Protein 6MHA (pdb70)

Nearest PDB structures (foldseek):
  6mha-assembly1_A  TM=1.019E+00  e=3.539E-09  Drosophila melanogaster
  6asz-assembly1_A  TM=1.016E+00  e=1.242E-08  Drosophila melanogaster
  1q3l-assembly1_A  TM=1.017E+00  e=1.242E-08  Drosophila melanogaster
  6d07-assembly1_A  TM=9.610E-01  e=9.458E-07  Homo sapiens
  6d08-assembly2_B  TM=9.685E-01  e=3.765E-06  Homo sapiens

Sequence (58 aa):
EEWAVEKIIDRRVRRKGMVEYYLKWKGYPETENTWEPEENNNLDCQDLIQQQYEASRQTARS

Organism: Drosophila melanogaster (NCBI:txid7227)

Structure (mmCIF, N/CA/C/O backbone):
data_6MHA
#
_entry.id   6MHA
#
_cell.length_a   34.007
_cell.length_b   76.695
_cell.length_c   76.508
_cell.angle_alpha   90.000
_cell.angle_beta   90.000
_cell.angle_gamma   90.000
#
_symmetry.space_group_name_H-M   'C 2 2 21'
#
loop_
_entity.id
_entity.type
_entity.pdbx_description
1 polymer 'Heterochromatin protein 1'
2 polymer 'histone H3 peptide containing trimethyllysine, H3K9me3'
3 water water
#
loop_
_atom_site.group_PDB
_atom_site.id
_atom_site.type_symbol
_atom_site.label_atom_id
_atom_site.label_alt_id
_atom_site.label_comp_id
_atom_site.label_asym_id
_atom_site.label_entity_id
_atom_site.label_seq_id
_atom_site.pdbx_PDB_ins_code
_atom_site.Cartn_x
_atom_site.Cartn_y
_atom_site.Cartn_z
_atom_site.occupancy
_atom_site.B_iso_or_equiv
_atom_site.auth_seq_id
_atom_site.auth_comp_id
_atom_site.auth_asym_id
_atom_site.auth_atom_id
_atom_site.pdbx_PDB_model_num
ATOM 1 N N . GLU A 1 1 ? -22.164 -17.526 10.280 1.00 63.02 22 GLU A N 1
ATOM 2 C CA . GLU A 1 1 ? -22.753 -16.882 9.114 1.00 51.76 22 GLU A CA 1
ATOM 3 C C . GLU A 1 1 ? -21.820 -15.824 8.540 1.00 42.49 22 GLU A C 1
ATOM 4 O O . GLU A 1 1 ? -20.621 -16.066 8.373 1.00 42.72 22 GLU A O 1
ATOM 10 N N . GLU A 1 2 ? -22.386 -14.656 8.250 1.00 40.37 23 GLU A N 1
ATOM 11 C CA . GLU A 1 2 ? -21.680 -13.539 7.649 1.00 42.18 23 GLU A CA 1
ATOM 12 C C . GLU A 1 2 ? -21.661 -12.342 8.588 1.00 37.40 23 GLU A C 1
ATOM 13 O O . GLU A 1 2 ? -22.605 -12.110 9.347 1.00 37.22 23 GLU A O 1
ATOM 19 N N . TRP A 1 3 ? -20.571 -11.579 8.526 1.00 27.62 24 TRP A N 1
ATOM 20 C CA . TRP A 1 3 ? -20.413 -10.410 9.379 1.00 28.21 24 TRP A CA 1
ATOM 21 C C . TRP A 1 3 ? -19.819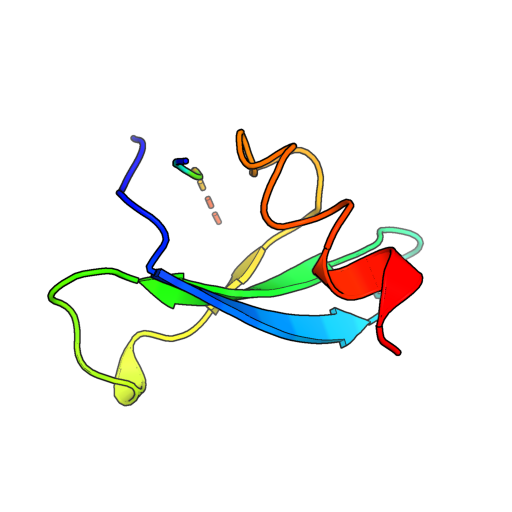 -9.259 8.583 1.00 26.77 24 TRP A C 1
ATOM 22 O O . TRP A 1 3 ? -19.066 -9.463 7.630 1.00 25.01 24 TRP A O 1
ATOM 33 N N . ALA A 1 4 ? -20.141 -8.042 9.012 1.00 26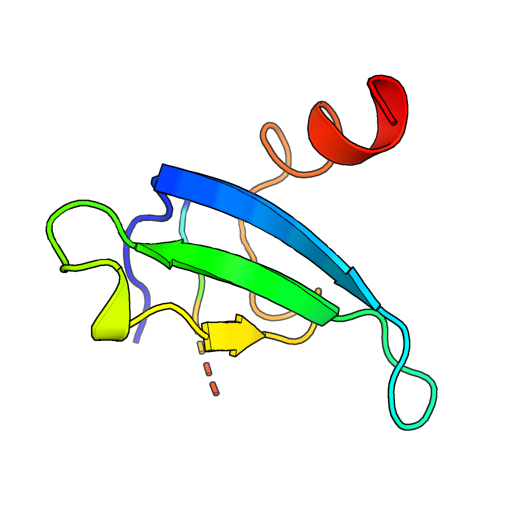.25 25 ALA A N 1
ATOM 34 C CA . ALA A 1 4 ? -19.645 -6.851 8.341 1.00 22.31 25 ALA A CA 1
ATOM 35 C C . ALA A 1 4 ? -18.142 -6.705 8.534 1.00 21.08 25 ALA A C 1
ATOM 36 O O . ALA A 1 4 ? -17.628 -6.813 9.654 1.00 23.45 25 ALA A O 1
ATOM 38 N N . VAL A 1 5 ? -17.445 -6.433 7.431 1.00 19.88 26 VAL A N 1
ATOM 39 C CA . VAL A 1 5 ? -16.005 -6.214 7.410 1.00 18.93 26 VAL A CA 1
ATOM 40 C C . VAL A 1 5 ? -15.740 -4.716 7.395 1.00 21.39 26 VAL A C 1
ATOM 41 O O . VAL A 1 5 ? -16.331 -3.978 6.593 1.00 21.54 26 VAL A O 1
ATOM 45 N N . GLU A 1 6 ? -14.856 -4.260 8.288 1.00 19.85 27 GLU A N 1
ATOM 46 C CA . GLU A 1 6 ? -14.461 -2.858 8.313 1.00 19.79 27 GLU A CA 1
ATOM 47 C C . GLU A 1 6 ? -13.360 -2.573 7.294 1.00 18.52 27 GLU A C 1
ATOM 48 O O . GLU A 1 6 ? -13.477 -1.639 6.488 1.00 20.95 27 GLU A O 1
ATOM 54 N N . LYS A 1 7 ? -12.290 -3.363 7.313 1.00 17.78 28 LYS A N 1
ATOM 55 C CA . LYS A 1 7 ? -11.166 -3.139 6.412 1.00 19.39 28 LYS A CA 1
ATOM 56 C C . LYS A 1 7 ? -10.319 -4.401 6.322 1.00 17.10 28 LYS A C 1
ATOM 57 O O . LYS A 1 7 ? -10.327 -5.260 7.215 1.00 18.07 28 LYS A O 1
ATOM 63 N N . ILE A 1 8 ? -9.595 -4.504 5.218 1.00 17.35 29 ILE A N 1
ATOM 64 C CA . ILE A 1 8 ? -8.563 -5.519 5.046 1.00 16.50 29 ILE A CA 1
ATOM 65 C C . ILE A 1 8 ? -7.251 -4.945 5.555 1.00 17.56 29 ILE A C 1
ATOM 66 O O . ILE A 1 8 ? -6.812 -3.880 5.102 1.00 20.14 29 ILE A O 1
ATOM 71 N N . ILE A 1 9 ? -6.603 -5.666 6.465 1.00 18.27 30 ILE A N 1
ATOM 72 C CA . ILE A 1 9 ? -5.364 -5.203 7.075 1.00 20.40 30 ILE A CA 1
ATOM 73 C C . ILE A 1 9 ? -4.133 -5.746 6.362 1.00 22.89 30 ILE A C 1
ATOM 74 O O . ILE A 1 9 ? -3.119 -5.050 6.250 1.00 24.95 30 ILE A O 1
ATOM 79 N N . ASP A 1 10 ? -4.195 -6.983 5.873 1.00 20.31 31 ASP A N 1
ATOM 80 C CA . ASP A 1 10 ? -3.021 -7.617 5.294 1.00 21.73 31 ASP A CA 1
ATOM 81 C C . ASP A 1 10 ? -3.486 -8.760 4.405 1.00 20.67 31 ASP A C 1
ATOM 82 O O . ASP A 1 10 ? -4.665 -9.115 4.389 1.00 19.65 31 ASP A O 1
ATOM 87 N N . ARG A 1 11 ? -2.537 -9.340 3.667 1.00 21.82 32 ARG A N 1
ATOM 88 C CA . ARG A 1 11 ? -2.810 -10.422 2.736 1.00 21.25 32 ARG A CA 1
ATOM 89 C C . ARG A 1 11 ? -1.656 -11.406 2.820 1.00 22.15 32 ARG A C 1
ATOM 90 O O . ARG A 1 11 ? -0.511 -11.010 3.044 1.00 26.53 32 ARG A O 1
ATOM 98 N N . ARG A 1 12 ? -1.959 -12.693 2.666 1.00 20.63 33 ARG A N 1
ATOM 99 C CA . ARG A 1 12 ? -0.895 -13.690 2.598 1.00 21.11 33 ARG A CA 1
ATOM 100 C C . ARG A 1 12 ? -1.381 -14.840 1.741 1.00 23.23 33 ARG A C 1
ATOM 101 O O . ARG A 1 12 ? -2.561 -14.933 1.400 1.00 22.47 33 ARG A O 1
ATOM 109 N N . VAL A 1 13 ? -0.451 -15.725 1.397 1.00 22.40 34 VAL A N 1
ATOM 110 C CA . VAL A 1 13 ? -0.770 -16.996 0.764 1.00 22.98 34 VAL A CA 1
ATOM 111 C C . VAL A 1 13 ? -0.412 -18.078 1.762 1.00 23.78 34 VAL A C 1
ATOM 112 O O . VAL A 1 13 ? 0.705 -18.096 2.296 1.00 25.17 34 VAL A O 1
ATOM 116 N N A ARG A 1 14 ? -1.366 -18.960 2.040 0.52 21.68 35 ARG A N 1
ATOM 117 N N B ARG A 1 14 ? -1.357 -18.976 2.024 0.48 21.55 35 ARG A N 1
ATOM 118 C CA A ARG A 1 14 ? -1.149 -20.098 2.920 0.52 24.35 35 ARG A CA 1
ATOM 119 C CA B ARG A 1 14 ? -1.133 -20.095 2.928 0.48 24.53 35 ARG A CA 1
ATOM 120 C C A ARG A 1 14 ? -1.790 -21.315 2.283 0.52 25.83 35 ARG A C 1
ATOM 121 C C B ARG A 1 14 ? -1.799 -21.327 2.341 0.48 25.43 35 ARG A C 1
ATOM 122 O O A ARG A 1 14 ? -2.948 -21.256 1.860 0.52 25.24 35 ARG A O 1
ATOM 123 O O B ARG A 1 14 ? -2.985 -21.292 2.001 0.48 26.38 35 ARG A O 1
ATOM 138 N N . LYS A 1 15 ? -1.026 -22.405 2.197 1.00 24.88 36 LYS A N 1
ATOM 139 C CA . LYS A 1 15 ? -1.518 -23.656 1.622 1.00 30.40 36 LYS A CA 1
ATOM 140 C C . LYS A 1 15 ? -2.105 -23.452 0.227 1.00 29.52 36 LYS A C 1
ATOM 141 O O . LYS A 1 15 ? -3.092 -24.086 -0.149 1.00 33.83 36 LYS A O 1
ATOM 147 N N . GLY A 1 16 ? -1.515 -22.541 -0.540 1.00 24.77 37 GLY A N 1
ATOM 148 C CA . GLY A 1 16 ? -1.970 -22.286 -1.892 1.00 25.94 37 GLY A CA 1
ATOM 149 C C . GLY A 1 16 ? -3.183 -21.396 -2.030 1.00 29.86 37 GLY A C 1
ATOM 150 O O . GLY A 1 16 ? -3.645 -21.186 -3.158 1.00 32.46 37 GLY A O 1
ATOM 151 N N . MET A 1 17 ? -3.703 -20.847 -0.931 1.00 25.42 38 MET A N 1
ATOM 152 C CA . MET A 1 17 ? -4.883 -19.997 -0.955 1.00 26.56 38 MET A CA 1
ATOM 153 C C . MET A 1 17 ? -4.518 -18.595 -0.493 1.00 24.73 38 MET A C 1
ATOM 154 O O . MET A 1 17 ? -3.757 -18.422 0.466 1.00 26.04 38 MET A O 1
ATOM 156 N N . VAL A 1 18 ? -5.070 -17.595 -1.178 1.00 24.99 39 VAL A N 1
ATOM 157 C CA . VAL A 1 18 ? -4.957 -16.215 -0.721 1.00 22.31 39 VAL A CA 1
ATOM 158 C C . VAL A 1 18 ? -5.851 -16.029 0.494 1.00 24.52 39 VAL A C 1
ATOM 159 O O . VAL A 1 18 ? -7.021 -16.434 0.488 1.00 23.24 39 VAL A O 1
ATOM 163 N N . GLU A 1 19 ? -5.293 -15.448 1.558 1.00 20.90 40 GLU A N 1
ATOM 164 C CA . GLU A 1 19 ? -6.058 -15.104 2.743 1.00 19.89 40 GLU A CA 1
ATOM 165 C C . GLU A 1 19 ? -5.870 -13.632 3.057 1.00 19.47 40 GLU A C 1
ATOM 166 O O . GLU A 1 19 ? -4.811 -13.054 2.803 1.00 19.62 40 GLU A O 1
ATOM 172 N N . TYR A 1 20 ? -6.914 -13.034 3.627 1.00 18.03 41 TYR A N 1
ATOM 173 C CA . TYR A 1 20 ? -6.924 -11.629 4.002 1.00 17.60 41 TYR A CA 1
ATOM 174 C C . TYR A 1 20 ? -7.134 -11.519 5.501 1.00 17.04 41 TYR A C 1
ATOM 175 O O . TYR A 1 20 ? -7.943 -12.250 6.087 1.00 18.71 41 TYR A O 1
ATOM 184 N N . TYR A 1 21 ? -6.397 -10.603 6.123 1.00 16.82 42 TYR A N 1
ATOM 185 C CA . TYR A 1 21 ? -6.511 -10.390 7.559 1.00 17.78 42 TYR A CA 1
ATOM 186 C C . TYR A 1 21 ? -7.512 -9.264 7.757 1.00 17.76 42 TYR A C 1
ATOM 187 O O . TYR A 1 21 ? -7.294 -8.150 7.266 1.00 18.81 42 TYR A O 1
ATOM 196 N N . LEU A 1 22 ? -8.622 -9.567 8.422 1.00 17.46 43 LEU A N 1
ATOM 197 C CA . LEU A 1 22 ? -9.781 -8.680 8.454 1.00 17.44 43 LEU A CA 1
ATOM 198 C C . LEU A 1 22 ? -9.981 -8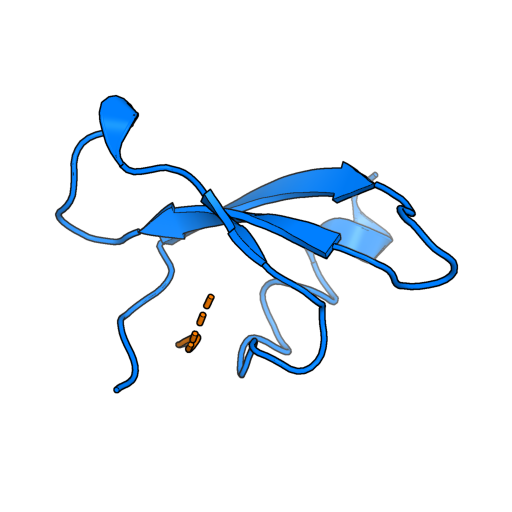.056 9.825 1.00 17.57 43 LEU A C 1
ATOM 199 O O . LEU A 1 22 ? -9.889 -8.739 10.849 1.00 19.10 43 LEU A O 1
ATOM 204 N N . LYS A 1 23 ? -10.299 -6.762 9.829 1.00 17.18 44 LYS A N 1
ATOM 205 C CA . LYS A 1 23 ? -10.891 -6.090 10.984 1.00 17.42 44 LYS A CA 1
ATOM 206 C C . LYS A 1 23 ? -12.404 -6.128 10.812 1.00 18.94 44 LYS A C 1
ATOM 207 O O . LYS A 1 23 ? -12.929 -5.680 9.785 1.00 18.38 44 LYS A O 1
ATOM 213 N N . TRP A 1 24 ? -13.102 -6.680 11.802 1.00 19.07 45 TRP A N 1
ATOM 214 C CA . TRP A 1 24 ? -14.544 -6.831 11.733 1.00 17.84 45 TRP A CA 1
ATOM 215 C C . TRP A 1 24 ? -15.206 -5.599 12.323 1.00 20.88 45 TRP A C 1
ATOM 216 O O . TRP A 1 24 ? -14.794 -5.111 13.380 1.00 20.38 45 TRP A O 1
ATOM 227 N N . LYS A 1 25 ? -16.223 -5.090 11.628 1.00 20.88 46 LYS A N 1
ATOM 228 C CA . LYS A 1 25 ? -16.906 -3.886 12.093 1.00 22.38 46 LYS A CA 1
ATOM 229 C C . LYS A 1 25 ? -17.558 -4.145 13.444 1.00 22.48 46 LYS A C 1
ATOM 230 O O . LYS A 1 25 ? -18.294 -5.121 13.610 1.00 23.84 46 LYS A O 1
ATOM 236 N N . GLY A 1 26 ? -17.280 -3.262 14.401 1.00 20.06 47 GLY A N 1
ATOM 237 C CA . GLY A 1 26 ? -17.865 -3.357 15.729 1.00 22.06 47 GLY A CA 1
ATOM 238 C C . GLY A 1 26 ? -17.238 -4.376 16.661 1.00 24.44 47 GLY A C 1
ATOM 239 O O . GLY A 1 26 ? -17.749 -4.555 17.772 1.00 23.71 47 GLY A O 1
ATOM 240 N N . TYR A 1 27 ? -16.151 -5.056 16.257 1.00 21.20 48 TYR A N 1
ATOM 241 C CA . TYR A 1 27 ? -15.413 -5.984 17.110 1.00 22.10 48 TYR A CA 1
ATOM 242 C C . TYR A 1 27 ? -14.006 -5.455 17.359 1.00 23.54 48 TYR A C 1
ATOM 243 O O . TYR A 1 27 ? -13.435 -4.765 16.502 1.00 23.91 48 TYR A O 1
ATOM 252 N N . PRO A 1 28 ? -13.418 -5.748 18.517 1.00 23.18 49 PRO A N 1
ATOM 253 C CA . PRO A 1 28 ? -12.057 -5.271 18.792 1.00 22.56 49 PRO A CA 1
ATOM 254 C C . PRO A 1 28 ? -11.019 -5.904 17.874 1.00 23.36 49 PRO A C 1
ATOM 255 O O . PRO A 1 28 ? -11.257 -6.923 17.221 1.00 22.70 49 PRO A O 1
ATOM 259 N N . GLU A 1 29 ? -9.845 -5.262 17.823 1.00 25.05 50 GLU A N 1
ATOM 260 C CA . GLU A 1 29 ? -8.742 -5.772 17.012 1.00 25.85 50 GLU A CA 1
ATOM 261 C C . GLU A 1 29 ? -8.347 -7.180 17.427 1.00 26.30 50 GLU A C 1
ATOM 262 O O . GLU A 1 29 ? -7.822 -7.939 16.604 1.00 26.90 50 GLU A O 1
ATOM 268 N N . THR A 1 30 ? -8.575 -7.546 18.695 1.00 26.01 51 THR A N 1
ATOM 269 C CA . THR A 1 30 ? -8.263 -8.900 19.140 1.00 26.83 51 THR A CA 1
ATOM 270 C C . THR A 1 30 ? -9.054 -9.947 18.379 1.00 28.00 51 THR A C 1
ATOM 271 O O . THR A 1 30 ? -8.650 -11.115 18.359 1.00 28.72 51 THR A O 1
ATOM 275 N N . GLU A 1 31 ? -10.159 -9.558 17.738 1.00 22.88 52 GLU A N 1
ATOM 276 C CA . GLU A 1 31 ? -10.960 -10.497 16.968 1.00 23.50 52 GLU A CA 1
ATOM 277 C C . GLU A 1 31 ? -10.572 -10.547 15.495 1.00 20.88 52 GLU A C 1
ATOM 278 O O . GLU A 1 31 ? -11.214 -11.275 14.737 1.00 22.62 52 GLU A O 1
ATOM 284 N N . ASN A 1 32 ? -9.547 -9.805 15.075 1.00 21.42 53 ASN A N 1
ATOM 285 C CA . ASN A 1 32 ? -9.126 -9.871 13.678 1.00 20.05 53 ASN A CA 1
ATOM 286 C C . ASN A 1 32 ? -8.755 -11.305 13.324 1.00 21.43 53 ASN A C 1
ATOM 287 O O . ASN A 1 32 ? -8.144 -12.020 14.122 1.00 24.32 53 ASN A O 1
ATOM 292 N N . THR A 1 33 ? -9.120 -11.722 12.116 1.00 20.04 54 THR A N 1
ATOM 293 C CA . THR A 1 33 ? -8.871 -13.085 11.686 1.00 21.79 54 THR A CA 1
ATOM 294 C C . THR A 1 33 ? -8.421 -13.093 10.239 1.00 20.55 54 THR A C 1
ATOM 295 O O . THR A 1 33 ? -8.790 -12.222 9.443 1.00 19.44 54 THR A O 1
ATOM 299 N N . TRP A 1 34 ? -7.614 -14.098 9.921 1.00 21.02 55 TRP A N 1
ATOM 300 C CA . TRP A 1 34 ? -7.274 -14.424 8.548 1.00 19.45 55 TRP A CA 1
ATOM 301 C C . TRP A 1 34 ? -8.380 -15.274 7.941 1.00 19.82 55 TRP A C 1
ATOM 302 O O . TRP A 1 34 ? -8.772 -16.306 8.502 1.00 24.69 55 TRP A O 1
ATOM 313 N N . GLU A 1 35 ? -8.877 -14.843 6.785 1.00 19.03 56 GLU A N 1
ATOM 314 C CA . GLU A 1 35 ? -9.943 -15.563 6.104 1.00 22.06 56 GLU A CA 1
ATOM 315 C C . GLU A 1 35 ? -9.543 -15.840 4.664 1.00 19.15 56 GLU A C 1
ATOM 316 O O . GLU 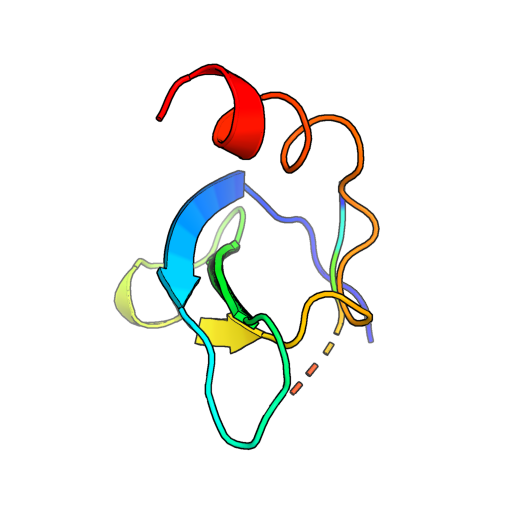A 1 35 ? -8.996 -14.963 3.993 1.00 21.02 56 GLU A O 1
ATOM 322 N N . PRO A 1 36 ? -9.819 -17.039 4.155 1.00 20.35 57 PRO A N 1
ATOM 323 C CA . PRO A 1 36 ? -9.581 -17.295 2.730 1.00 20.92 57 PRO A CA 1
ATOM 324 C C . PRO A 1 36 ? -10.403 -16.349 1.867 1.00 21.04 57 PRO A C 1
ATOM 325 O O . PRO A 1 36 ? -11.508 -15.950 2.232 1.00 21.10 57 PRO A O 1
ATOM 329 N N . GLU A 1 37 ? -9.852 -15.998 0.696 1.00 21.99 58 GLU A N 1
ATOM 330 C CA A GLU A 1 37 ? -10.494 -14.985 -0.135 0.58 24.84 58 GLU A CA 1
ATOM 331 C CA B GLU A 1 37 ? -10.488 -14.993 -0.153 0.42 24.77 58 GLU A CA 1
ATOM 332 C C . GLU A 1 37 ? -11.929 -15.356 -0.493 1.00 22.12 58 GLU A C 1
ATOM 333 O O . GLU A 1 37 ? -12.784 -14.468 -0.600 1.00 22.56 58 GLU A O 1
ATOM 344 N N . ASN A 1 38 ? -12.230 -16.651 -0.645 1.00 24.86 59 ASN A N 1
ATOM 345 C CA A ASN A 1 38 ? -13.591 -17.025 -1.010 0.49 25.14 59 ASN A CA 1
ATOM 346 C CA B ASN A 1 38 ? -13.589 -17.023 -1.013 0.51 25.22 59 ASN A CA 1
ATOM 347 C C . ASN A 1 38 ? -14.595 -16.809 0.115 1.00 24.24 59 ASN A C 1
ATOM 348 O O . ASN A 1 38 ? -15.803 -16.870 -0.142 1.00 24.59 59 ASN A O 1
ATOM 357 N N . ASN A 1 39 ? -14.136 -16.541 1.343 1.00 19.19 60 ASN A N 1
ATOM 358 C CA . ASN A 1 39 ? -15.053 -16.193 2.422 1.00 20.07 60 ASN A CA 1
ATOM 359 C C . ASN A 1 39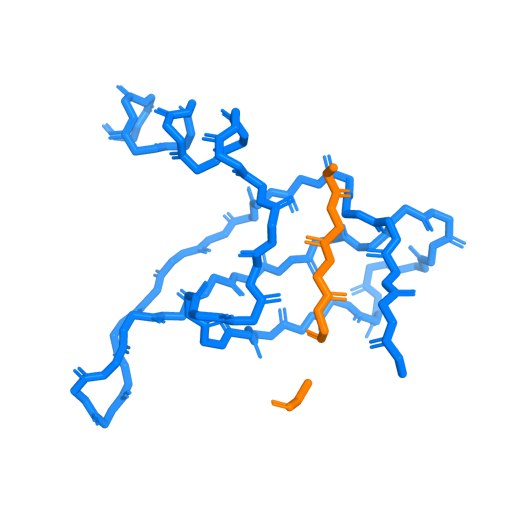 ? -15.540 -14.747 2.330 1.00 20.43 60 ASN A C 1
ATOM 360 O O . ASN A 1 39 ? -16.515 -14.389 2.994 1.00 21.70 60 ASN A O 1
ATOM 365 N N . LEU A 1 40 ? -14.918 -13.919 1.504 1.00 20.45 61 LEU A N 1
ATOM 366 C CA . LEU A 1 40 ? -15.259 -12.503 1.475 1.00 20.72 61 LEU A CA 1
ATOM 367 C C . LEU A 1 40 ? -16.277 -12.201 0.385 1.00 21.42 61 LEU A C 1
ATOM 368 O O . LEU A 1 40 ? -16.148 -12.663 -0.750 1.00 22.46 61 LEU A O 1
ATOM 373 N N . ASP A 1 41 ? -17.258 -11.366 0.728 1.00 22.28 62 ASP A N 1
ATOM 374 C CA . ASP A 1 41 ? -18.068 -10.641 -0.248 1.00 25.21 62 ASP A CA 1
ATOM 375 C C . ASP A 1 41 ? -17.749 -9.162 -0.065 1.00 25.26 62 ASP A C 1
ATOM 376 O O . ASP A 1 41 ? -18.521 -8.400 0.510 1.00 24.15 62 ASP A O 1
ATOM 381 N N . CYS A 1 42 ? -16.566 -8.782 -0.528 1.00 22.68 63 CYS A N 1
ATOM 38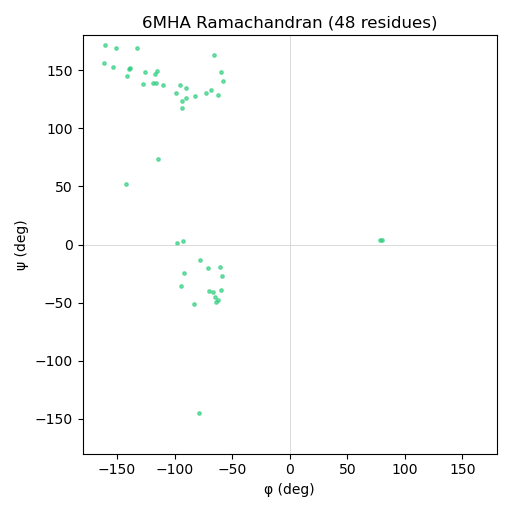2 C CA . CYS A 1 42 ? -15.981 -7.472 -0.257 1.00 23.31 63 CYS A CA 1
ATOM 383 C C . CYS A 1 42 ? -15.262 -6.970 -1.488 1.00 22.89 63 CYS A C 1
ATOM 384 O O . CYS A 1 42 ? -14.084 -6.616 -1.438 1.00 24.41 63 CYS A O 1
ATOM 387 N N . GLN A 1 43 ? -15.950 -6.966 -2.632 1.00 25.63 64 GLN A N 1
ATOM 388 C CA . GLN A 1 43 ? -15.246 -6.637 -3.864 1.00 32.30 64 GLN A CA 1
ATOM 389 C C . GLN A 1 43 ? -14.622 -5.247 -3.813 1.00 24.75 64 GLN A C 1
ATOM 390 O O . GLN A 1 43 ? -13.483 -5.070 -4.252 1.00 27.06 64 GLN A O 1
ATOM 396 N N . ASP A 1 44 ? -15.319 -4.266 -3.232 1.00 25.37 65 ASP A N 1
ATOM 397 C CA . ASP A 1 44 ? -14.774 -2.909 -3.173 1.00 24.41 65 ASP A CA 1
ATOM 398 C C . ASP A 1 44 ? -13.514 -2.861 -2.313 1.00 21.37 65 ASP A C 1
ATOM 399 O O . ASP A 1 44 ? -12.511 -2.237 -2.685 1.00 21.77 65 ASP A O 1
ATOM 404 N N . LEU A 1 45 ? -13.551 -3.501 -1.146 1.00 21.82 66 LEU A N 1
ATOM 405 C CA . LEU A 1 45 ? -12.381 -3.483 -0.276 1.00 19.60 66 LEU A CA 1
ATOM 406 C C . LEU A 1 45 ? -11.212 -4.232 -0.899 1.00 19.11 66 LEU A C 1
ATOM 407 O O . LEU A 1 45 ? -10.067 -3.779 -0.822 1.00 19.88 66 LEU A O 1
ATOM 412 N N . ILE A 1 46 ? -11.479 -5.376 -1.533 1.00 20.24 67 ILE A N 1
ATOM 413 C CA . ILE A 1 46 ? -10.397 -6.151 -2.129 1.00 20.08 67 ILE A CA 1
ATOM 414 C C . ILE A 1 46 ? -9.731 -5.374 -3.260 1.00 20.79 67 ILE A C 1
ATOM 415 O O . ILE A 1 46 ? -8.503 -5.237 -3.298 1.00 25.04 67 ILE A O 1
ATOM 420 N N . GLN A 1 47 ? -10.528 -4.823 -4.183 1.00 22.42 68 GLN A N 1
ATOM 421 C CA A GLN A 1 47 ? -9.930 -4.065 -5.278 0.60 24.51 68 GLN A CA 1
ATOM 422 C CA B GLN A 1 47 ? -9.950 -4.053 -5.283 0.40 24.71 68 GLN A CA 1
ATOM 423 C C . GLN A 1 47 ? -9.196 -2.834 -4.769 1.00 25.42 68 GLN A C 1
ATOM 424 O O . GLN A 1 47 ? -8.148 -2.465 -5.313 1.00 27.37 68 GLN A O 1
ATOM 435 N N . GLN A 1 48 ? -9.702 -2.199 -3.707 1.00 20.94 69 GLN A N 1
ATOM 436 C CA . GLN A 1 48 ? -8.992 -1.052 -3.157 1.00 23.28 69 GLN A CA 1
ATOM 437 C C . GLN A 1 48 ? -7.700 -1.479 -2.476 1.00 26.72 69 GLN A C 1
ATOM 438 O O . GLN A 1 48 ? -6.680 -0.784 -2.579 1.00 32.86 69 GLN A O 1
ATOM 444 N N . TYR A 1 49 ? -7.722 -2.604 -1.751 1.00 23.07 70 TYR A N 1
ATOM 445 C CA . TYR A 1 49 ? -6.490 -3.109 -1.157 1.00 25.16 70 TYR A CA 1
ATOM 446 C C . TYR A 1 49 ? -5.477 -3.467 -2.238 1.00 29.14 70 TYR A C 1
ATOM 447 O O . TYR A 1 49 ? -4.308 -3.070 -2.166 1.00 33.21 70 TYR A O 1
ATOM 456 N N . GLU A 1 50 ? -5.920 -4.199 -3.262 1.00 30.27 71 GLU A N 1
ATOM 457 C CA . GLU A 1 50 ? -5.002 -4.735 -4.264 1.00 37.28 71 GLU A CA 1
ATOM 458 C C . GLU A 1 50 ? -4.437 -3.651 -5.165 1.00 45.90 71 GLU A C 1
ATOM 459 O O . GLU A 1 50 ? -3.395 -3.867 -5.793 1.00 46.96 71 GLU A O 1
ATOM 465 N N . ALA A 1 51 ? -5.095 -2.495 -5.240 1.00 46.34 72 ALA A N 1
ATOM 466 C CA . ALA A 1 51 ? -4.613 -1.393 -6.059 1.00 51.24 72 ALA A CA 1
ATOM 467 C C . ALA A 1 51 ? -3.724 -0.428 -5.291 1.00 54.27 72 ALA A C 1
ATOM 468 O O . ALA A 1 51 ? -2.888 0.245 -5.905 1.00 62.50 72 ALA A O 1
ATOM 470 N N . SER A 1 52 ? -3.871 -0.353 -3.972 1.00 47.40 73 SER A N 1
ATOM 471 C CA . SER A 1 52 ? -3.156 0.618 -3.158 1.00 45.32 73 SER A CA 1
ATOM 472 C C . SER A 1 52 ? -1.909 0.047 -2.492 1.00 45.04 73 SER A C 1
ATOM 473 O O . SER A 1 52 ? -1.234 0.770 -1.751 1.00 45.29 73 SER A O 1
ATOM 476 N N . ARG A 1 53 ? -1.588 -1.219 -2.731 1.00 44.79 74 ARG A N 1
ATOM 477 C CA . ARG A 1 53 ? -0.429 -1.840 -2.093 1.00 49.14 74 ARG A CA 1
ATOM 478 C C . ARG A 1 53 ? 0.777 -1.880 -3.025 1.00 50.14 74 ARG A C 1
ATOM 479 O O . ARG A 1 53 ? 0.689 -1.481 -4.184 1.00 56.93 74 ARG A O 1
ATOM 487 N N . GLN B 2 1 ? -20.390 -5.785 1.855 1.00 35.98 -3 GLN B N 1
ATOM 488 C CA . GLN B 2 1 ? -19.071 -5.729 2.478 1.00 26.58 -3 GLN B CA 1
ATOM 489 C C . GLN B 2 1 ? -19.050 -6.632 3.700 1.00 24.75 -3 GLN B C 1
ATOM 490 O O . GLN B 2 1 ? -18.947 -6.163 4.848 1.00 25.42 -3 GLN B O 1
ATOM 496 N N . THR B 2 2 ? -19.171 -7.935 3.450 1.00 23.93 -2 THR B N 1
ATOM 497 C CA . THR B 2 2 ? -19.292 -8.924 4.506 1.00 23.81 -2 THR B CA 1
ATOM 498 C C . THR B 2 2 ? -18.341 -10.076 4.233 1.00 23.78 -2 THR B C 1
ATOM 499 O O . THR B 2 2 ? -17.760 -10.194 3.151 1.00 25.30 -2 THR B O 1
ATOM 503 N N . ALA B 2 3 ? -18.187 -10.934 5.234 1.00 21.75 -1 ALA B N 1
ATOM 504 C CA . ALA B 2 3 ? -17.394 -12.139 5.059 1.00 21.45 -1 ALA B CA 1
ATOM 505 C C . ALA B 2 3 ? -17.864 -13.212 6.020 1.00 25.76 -1 ALA B C 1
ATOM 506 O O . ALA B 2 3 ? -18.400 -12.926 7.093 1.00 25.23 -1 ALA B O 1
ATOM 508 N N . ARG B 2 4 ? -17.647 -14.454 5.611 1.00 23.25 0 ARG B N 1
ATOM 509 C CA . ARG B 2 4 ? -17.808 -15.624 6.448 1.00 23.21 0 ARG B CA 1
ATOM 510 C C . ARG B 2 4 ? -16.584 -15.776 7.353 1.00 25.73 0 ARG B C 1
ATOM 511 O O . ARG B 2 4 ? -15.473 -15.400 6.971 1.00 24.98 0 ARG B O 1
ATOM 531 N N . SER B 2 6 ? -13.910 -18.271 9.287 1.00 45.79 2 SER B N 1
ATOM 532 C CA . SER B 2 6 ? -1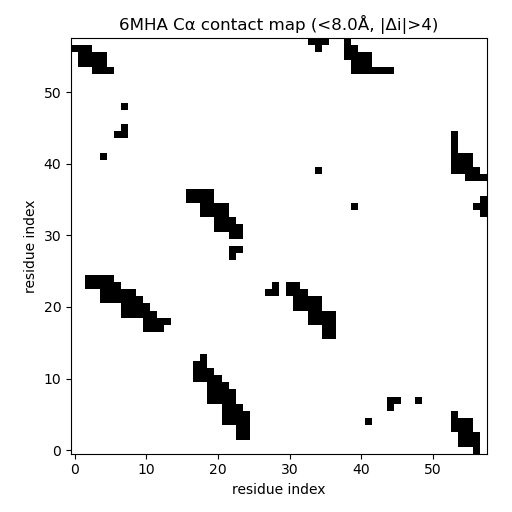3.324 -19.608 9.212 1.00 51.75 2 SER B CA 1
ATOM 533 C C . SER B 2 6 ? -13.980 -20.431 8.108 1.00 53.24 2 SER B C 1
ATOM 534 O O . SER B 2 6 ? -13.488 -20.481 6.979 1.00 51.67 2 SER B O 1
#

Radius of gyration: 10.54 Å; Cα contacts (8 Å, |Δi|>4): 108; chains: 2; bounding box: 22×24×25 Å

InterPro domains:
  IPR000953 Chromo/chromo shadow domain [PS50013] (24-82)
  IPR000953 Chromo/chromo shadow domain [PS50013] (147-205)
  IPR000953 Chromo/chromo shadow domain [SM00298] (23-75)
  IPR000953 Chromo/chromo shadow domain [SM00298] (146-198)
  IPR008251 Chromo shadow domain [PF01393] (143-202)
  IPR008251 Chromo shadow domain [SM00300] (141-203)
  IPR016197 Chromo-like domain superfamily [SSF54160] (18-76)
  IPR016197 Chromo-like domain superfamily [SSF54160] (140-203)
  IPR017984 Chromo domain subgroup [PR00504] (21-29)
  IPR017984 Chromo domain subgroup [PR00504] (34-48)
  IPR017984 Chromo domain subgroup [PR00504] (49-61)
  IPR023779 Chromo domain, conserved site [PS00598] (41-61)
  IPR023780 Chromo domain [PF00385] (24-72)
  IPR051219 Heterochromatin-associated chromo domain-containing protein [PTHR22812] (1-199)

Secondary structure (DSSP, 8-state):
--EEEEEEEEEEEETTEEEEEEEETTS-GGG-EEEEGGGEE-HHHHHHHHHH-/-EE--

GO terms:
  GO:0000278 mitotic cell cycle (P, IDA)
  GO:0000182 rDNA binding (F, IDA)
  GO:0000779 condensed chromosome, centromeric region (C, IDA)
  GO:0000781 chromosome, telomeric region (C, IDA)
  GO:0000791 euchromatin (C, IDA)
  GO:0000792 heterochromatin (C, IDA)
  GO:0000793 condensed chromosome (C, IDA)
  GO:0005634 nucleus (C, IDA)
  GO:0005694 chromosome (C, IDA)
  GO:0005700 polytene chromosome (C, IDA)
  GO:0005701 polytene chromosome chromocenter (C, IDA)
  GO:0005721 pericentric heterochromatin (C, IDA)
  GO:0010369 chromocenter (C, IDA)
  GO:0003682 chromatin binding (F, IDA)
  GO:0003696 satellite DNA binding (F, IDA)
  GO:0003723 RNA binding (F, IDA)
  GO:0031507 heterochromatin formation (P, IDA)
  GO:0031507 heterochromatin formation (P, HMP)
  GO:0031508 pericentric heterochromatin formation (P, HMP)
  GO:0005703 polytene chromosome puff (C, TAS)

Solvent-accessible surface area: 4124 Å² total

B-factor: m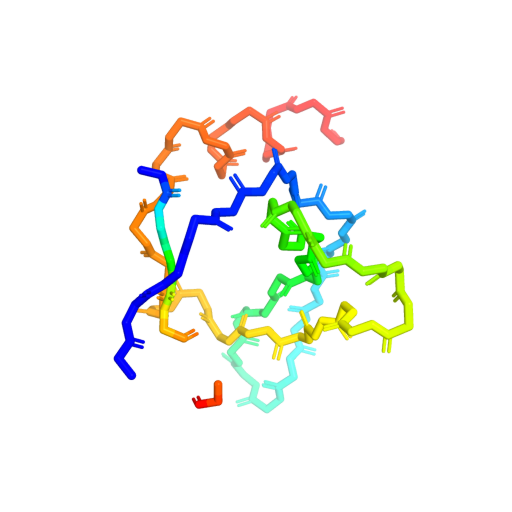ean 29.6, std 11.54, range [16.5, 74.72]

Foldseek 3Di:
DDFAFDAFDDWDADPNFIWTFTDTPPDDPVPTDIDTPVNDPCVPRVVVVVVPD/DDDDD

CATH classification: 2.40.50.40